Protein AF-A0AB39P786-F1 (afdb_monomer_lite)

Organism: NCBI:txid3238627

InterPro domains:
  IPR032584 Protein of unknown function DUF4913 [PF16259] (32-128)

Sequence (149 aa):
MTTTEPQPEESAAPPFILYLDGEEYIDEMGRLALWVSDLLLPVYGREVTSQQPWCPRWWEHLEAVARLHALWLAWQELTDPAAGATGPSVWHRDHLAPVLGELRSPTGPFAGCKEGSHRVKAVPKAEPYVAPGAGGGQKEPDPYETSLW

Structure (mmCIF, N/CA/C/O backbone):
data_AF-A0AB39P786-F1
#
_entry.id   AF-A0AB39P786-F1
#
loop_
_atom_site.group_PDB
_atom_site.id
_atom_site.type_symbol
_atom_site.label_atom_id
_atom_site.label_alt_id
_atom_site.label_comp_id
_atom_site.label_asym_id
_atom_site.label_entity_id
_atom_site.label_seq_id
_atom_site.pdbx_PDB_ins_code
_atom_site.Cartn_x
_atom_site.Cartn_y
_atom_site.Cartn_z
_atom_site.occupancy
_atom_site.B_iso_or_equiv
_atom_site.auth_seq_id
_atom_site.auth_comp_id
_atom_site.auth_asym_id
_atom_site.auth_atom_id
_atom_site.pdbx_PDB_model_num
ATOM 1 N N . MET A 1 1 ? -26.413 -25.692 37.234 1.00 42.62 1 MET A N 1
ATOM 2 C CA . MET A 1 1 ? -25.744 -24.392 37.036 1.00 42.62 1 MET A CA 1
ATOM 3 C C . MET A 1 1 ? -24.382 -24.704 36.447 1.00 42.62 1 MET A C 1
ATOM 5 O O . MET A 1 1 ? -23.494 -25.088 37.191 1.00 42.62 1 MET A O 1
ATOM 9 N N . THR A 1 2 ? -24.262 -24.691 35.121 1.00 40.66 2 THR A N 1
ATOM 10 C CA . THR A 1 2 ? -22.970 -24.891 34.453 1.00 40.66 2 THR A CA 1
ATOM 11 C C . THR A 1 2 ? -22.380 -23.509 34.236 1.00 40.66 2 THR A C 1
ATOM 13 O O . THR A 1 2 ? -22.861 -22.759 33.390 1.00 40.66 2 THR A O 1
ATOM 16 N N . THR A 1 3 ? -21.403 -23.149 35.064 1.00 43.72 3 THR A N 1
ATOM 17 C CA . THR A 1 3 ? -20.572 -21.962 34.867 1.00 43.72 3 THR A CA 1
ATOM 18 C C . THR A 1 3 ? -19.824 -22.135 33.551 1.00 43.72 3 THR A C 1
ATOM 20 O O . THR A 1 3 ? -18.979 -23.015 33.430 1.00 43.72 3 THR A O 1
ATOM 23 N N . THR A 1 4 ? -20.192 -21.336 32.551 1.00 48.09 4 THR A N 1
ATOM 24 C CA . THR A 1 4 ? -19.383 -21.136 31.347 1.00 48.09 4 THR A CA 1
ATOM 25 C C . THR A 1 4 ? -18.257 -20.194 31.744 1.00 48.09 4 THR A C 1
ATOM 27 O O . THR A 1 4 ? -18.506 -19.042 32.095 1.00 48.09 4 THR A O 1
ATOM 30 N N . GLU A 1 5 ? -17.038 -20.715 31.779 1.00 50.16 5 GLU A N 1
ATOM 31 C CA . GLU A 1 5 ? -15.826 -19.923 31.949 1.00 50.16 5 GLU A CA 1
ATOM 32 C C . GLU A 1 5 ? -15.597 -19.123 30.653 1.00 50.16 5 GLU A C 1
ATOM 34 O O . GLU A 1 5 ? -15.674 -19.714 29.571 1.00 50.16 5 GLU A O 1
ATOM 39 N N . PRO A 1 6 ? -15.386 -17.796 30.705 1.00 50.09 6 PRO A N 1
ATOM 40 C CA . PRO A 1 6 ? -15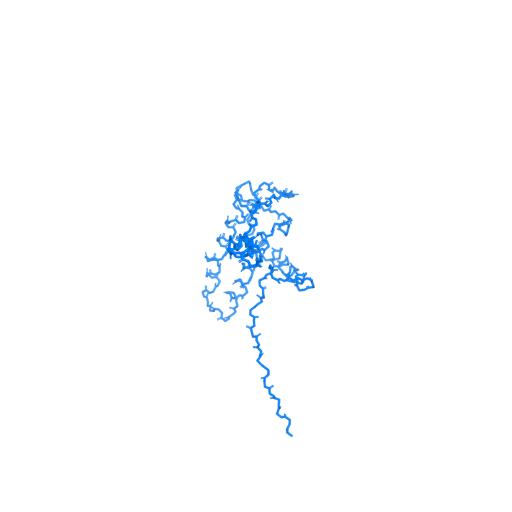.123 -17.026 29.500 1.00 50.09 6 PRO A CA 1
ATOM 41 C C . PRO A 1 6 ? -13.722 -17.386 29.002 1.00 50.09 6 PRO A C 1
ATOM 43 O O . PRO A 1 6 ? -12.728 -17.142 29.685 1.00 50.09 6 PRO A O 1
ATOM 46 N N . GLN A 1 7 ? -13.644 -17.995 27.820 1.00 46.53 7 GLN A N 1
ATOM 47 C CA . GLN A 1 7 ? -12.384 -18.097 27.088 1.00 46.53 7 GLN A CA 1
ATOM 48 C C . GLN A 1 7 ? -11.893 -16.673 26.787 1.00 46.53 7 GLN A C 1
ATOM 50 O O . GLN A 1 7 ? -12.719 -15.825 26.438 1.00 46.53 7 GLN A O 1
ATOM 55 N N . PRO A 1 8 ? -10.588 -16.379 26.926 1.00 49.72 8 PRO A N 1
ATOM 56 C CA . PRO A 1 8 ? -10.061 -15.112 26.461 1.00 49.72 8 PRO A CA 1
ATOM 57 C C . PRO A 1 8 ? -10.253 -15.082 24.947 1.00 49.72 8 PRO A C 1
ATOM 59 O O . PRO A 1 8 ? -9.597 -15.826 24.222 1.00 49.72 8 PRO A O 1
ATOM 62 N N . GLU A 1 9 ? -11.185 -14.258 24.473 1.00 56.38 9 GLU A N 1
ATOM 63 C CA . GLU A 1 9 ? -11.203 -13.843 23.079 1.00 56.38 9 GLU A CA 1
ATOM 64 C C . GLU A 1 9 ? -9.921 -13.044 22.870 1.00 56.38 9 GLU A C 1
ATOM 66 O O . GLU A 1 9 ? -9.820 -11.862 23.206 1.00 56.38 9 GLU A O 1
ATOM 71 N N . GLU A 1 10 ? -8.885 -13.747 22.423 1.00 50.34 10 GLU A N 1
ATOM 72 C CA . GLU A 1 10 ? -7.653 -13.164 21.940 1.00 50.34 10 GLU A CA 1
ATOM 73 C C . GLU A 1 10 ? -8.046 -12.344 20.712 1.00 50.34 10 GLU A C 1
ATOM 75 O O . GLU A 1 10 ? -8.148 -12.846 19.596 1.00 50.34 10 GLU A O 1
ATOM 80 N N . SER A 1 11 ? -8.384 -11.077 20.954 1.00 52.09 11 SER A N 1
ATOM 81 C CA . SER A 1 11 ? -8.592 -10.051 19.939 1.00 52.09 11 SER A CA 1
ATOM 82 C C . SER A 1 11 ? -7.252 -9.800 19.243 1.00 52.09 11 SER A C 1
ATOM 84 O O . SER A 1 11 ? -6.629 -8.752 19.412 1.00 52.09 11 SER A O 1
ATOM 86 N N . ALA A 1 12 ? -6.754 -10.792 18.512 1.00 62.66 12 ALA A N 1
ATOM 87 C CA . ALA A 1 12 ? -5.575 -10.665 17.693 1.00 62.66 12 ALA A CA 1
ATOM 88 C C . ALA A 1 12 ? -5.994 -9.883 16.450 1.00 62.66 12 ALA A C 1
ATOM 90 O O . ALA A 1 12 ? -6.820 -10.340 15.659 1.00 62.66 12 ALA A O 1
ATOM 91 N N . ALA A 1 13 ? -5.456 -8.671 16.303 1.00 61.53 13 ALA A N 1
ATOM 92 C CA . ALA A 1 13 ? -5.510 -7.946 15.042 1.00 61.53 13 ALA A CA 1
ATOM 93 C C . ALA A 1 13 ? -5.154 -8.901 13.883 1.00 61.53 13 ALA A C 1
ATOM 95 O O . ALA A 1 13 ? -4.301 -9.776 14.076 1.00 61.53 13 ALA A O 1
ATOM 96 N N . PRO A 1 14 ? -5.792 -8.764 12.706 1.00 66.94 14 PRO A N 1
ATOM 97 C CA . PRO A 1 14 ? -5.575 -9.685 11.599 1.00 66.94 14 PRO A CA 1
ATOM 98 C C . PRO A 1 14 ? -4.073 -9.813 11.304 1.00 66.94 14 PRO A C 1
ATOM 100 O O . PRO A 1 14 ? -3.378 -8.792 11.205 1.00 66.94 14 PRO A O 1
ATOM 103 N N . PRO A 1 15 ? -3.547 -11.047 11.216 1.00 81.50 15 PRO A N 1
ATOM 104 C CA . PRO A 1 15 ? -2.129 -11.269 10.993 1.00 81.50 15 PRO A CA 1
ATOM 105 C C . PRO A 1 15 ? -1.707 -10.637 9.668 1.00 81.50 15 PRO A C 1
ATOM 107 O O . PRO A 1 15 ? -2.433 -10.644 8.673 1.00 81.50 15 PRO A O 1
ATOM 110 N N . PHE A 1 16 ? -0.504 -10.072 9.649 1.00 92.31 16 PHE A N 1
ATOM 111 C CA . PHE A 1 16 ? 0.055 -9.514 8.426 1.00 92.31 16 PHE A CA 1
ATOM 112 C C . PHE A 1 16 ? 0.176 -10.606 7.354 1.00 92.31 16 PHE A C 1
ATOM 114 O O . PHE A 1 16 ? 0.695 -11.683 7.643 1.00 92.31 16 PHE A O 1
ATOM 121 N N . ILE A 1 17 ? -0.250 -10.322 6.116 1.00 96.06 17 ILE A N 1
ATOM 122 C CA . ILE A 1 17 ? -0.433 -11.334 5.054 1.00 96.06 17 ILE A CA 1
ATOM 123 C C . ILE A 1 17 ? 0.817 -12.174 4.752 1.00 96.06 17 ILE A C 1
ATOM 125 O O . ILE A 1 17 ? 0.707 -13.294 4.270 1.00 96.06 17 ILE A O 1
ATOM 129 N N . LEU A 1 18 ? 2.018 -11.660 5.045 1.00 94.12 18 LEU A N 1
ATOM 130 C CA . LEU A 1 18 ? 3.275 -12.394 4.851 1.00 94.12 18 LEU A CA 1
ATOM 131 C C . LEU A 1 18 ? 3.484 -13.551 5.840 1.00 94.12 18 LEU A C 1
ATOM 133 O O . LEU A 1 18 ? 4.393 -14.352 5.635 1.00 94.12 18 LEU A O 1
ATOM 137 N N . TYR A 1 19 ? 2.693 -13.616 6.910 1.00 94.19 19 TYR A N 1
ATOM 138 C CA . TYR A 1 19 ? 2.728 -14.700 7.892 1.00 94.19 19 TYR A CA 1
ATOM 139 C C . TYR A 1 19 ? 1.640 -15.750 7.661 1.00 94.19 19 TYR A C 1
ATOM 141 O O . TYR A 1 19 ? 1.616 -16.746 8.375 1.00 94.19 19 TYR A O 1
ATOM 149 N N . LEU A 1 20 ? 0.752 -15.521 6.692 1.00 94.50 20 LEU A N 1
ATOM 150 C CA . LEU A 1 20 ? -0.324 -16.440 6.349 1.00 94.50 20 LEU A CA 1
ATOM 151 C C . LEU A 1 20 ? 0.153 -17.503 5.361 1.00 94.50 20 LEU A C 1
ATOM 153 O O . LEU A 1 20 ? 0.999 -17.241 4.500 1.00 94.50 20 LEU A O 1
ATOM 157 N N . ASP A 1 21 ? -0.451 -18.683 5.442 1.00 93.00 21 ASP A N 1
ATOM 158 C CA . ASP A 1 21 ? -0.269 -19.767 4.486 1.00 93.00 21 ASP A CA 1
ATOM 159 C C . ASP A 1 21 ? -1.613 -20.399 4.083 1.00 93.00 21 ASP A C 1
ATOM 161 O O . ASP A 1 21 ? -2.686 -19.969 4.509 1.00 93.00 21 ASP A O 1
ATOM 165 N N . GLY A 1 22 ? -1.557 -21.369 3.165 1.00 95.75 22 GLY A N 1
ATOM 166 C CA . GLY A 1 22 ? -2.708 -22.194 2.795 1.00 95.75 22 GLY A CA 1
ATOM 167 C C . GLY A 1 22 ? -3.970 -21.407 2.423 1.00 95.75 22 GLY A C 1
ATOM 168 O O . GLY A 1 22 ? -3.933 -20.495 1.595 1.00 95.75 22 GLY A O 1
ATOM 169 N N . GLU A 1 23 ? -5.097 -21.811 3.009 1.00 96.31 23 GLU A N 1
ATOM 170 C CA . GLU A 1 23 ? -6.415 -21.209 2.772 1.00 96.31 23 GLU A CA 1
ATOM 171 C C . GLU A 1 23 ? -6.520 -19.791 3.351 1.00 96.31 23 GLU A C 1
ATOM 173 O O . GLU A 1 23 ? -7.096 -18.917 2.706 1.00 96.31 23 GLU A O 1
ATOM 178 N N . GLU A 1 24 ? -5.888 -19.523 4.499 1.00 94.88 24 GLU A N 1
ATOM 179 C CA . GLU A 1 24 ? -5.907 -18.202 5.140 1.00 94.88 24 GLU A CA 1
ATOM 180 C C . GLU A 1 24 ? -5.264 -17.139 4.245 1.00 94.88 24 GLU A C 1
ATOM 182 O O . GLU A 1 24 ? -5.812 -16.051 4.057 1.00 94.88 24 GLU A O 1
ATOM 187 N N . TYR A 1 25 ? -4.127 -17.473 3.625 1.00 96.31 25 TYR A N 1
ATOM 188 C CA . TYR A 1 25 ? -3.482 -16.595 2.653 1.00 96.31 25 TYR A CA 1
ATOM 189 C C . TYR A 1 25 ? -4.384 -16.324 1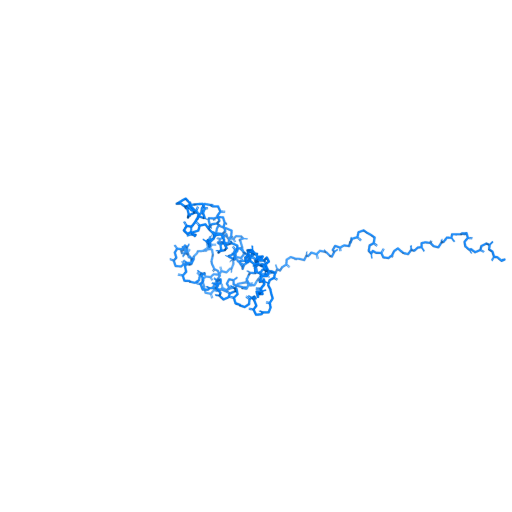.443 1.00 96.31 25 TYR A C 1
ATOM 191 O O . TYR A 1 25 ? -4.461 -15.188 0.977 1.00 96.31 25 TYR A O 1
ATOM 199 N N . ILE A 1 26 ? -5.062 -17.353 0.922 1.00 97.31 26 ILE A N 1
ATOM 200 C CA . ILE A 1 26 ? -5.928 -17.231 -0.260 1.00 97.31 26 ILE A CA 1
ATOM 201 C C . ILE A 1 26 ? -7.100 -16.290 0.030 1.00 97.31 26 ILE A C 1
ATOM 203 O O . ILE A 1 26 ? -7.376 -15.392 -0.772 1.00 97.31 26 ILE A O 1
ATOM 207 N N . ASP A 1 27 ? -7.750 -16.462 1.178 1.00 97.31 27 ASP A N 1
ATOM 208 C CA . ASP A 1 27 ? -8.884 -15.639 1.588 1.00 97.31 27 ASP A CA 1
ATOM 209 C C . ASP A 1 27 ? -8.471 -14.182 1.810 1.00 97.31 27 ASP A C 1
ATOM 211 O O . ASP A 1 27 ? -9.113 -13.260 1.290 1.00 97.31 27 ASP A O 1
ATOM 215 N N . GLU A 1 28 ? -7.368 -13.959 2.527 1.00 97.56 28 GLU A N 1
ATOM 216 C CA . GLU A 1 28 ? -6.869 -12.615 2.814 1.00 97.56 28 GLU A CA 1
ATOM 217 C C . GLU A 1 28 ? -6.407 -11.901 1.537 1.00 97.56 28 GLU A C 1
ATOM 219 O O . GLU A 1 28 ? -6.738 -10.734 1.302 1.00 97.56 28 GLU A O 1
ATOM 224 N N . MET A 1 29 ? -5.711 -12.619 0.652 1.00 98.19 29 MET A N 1
ATOM 225 C CA . MET A 1 29 ? -5.299 -12.109 -0.652 1.00 98.19 29 MET A CA 1
ATOM 226 C C . MET A 1 29 ? -6.507 -11.769 -1.535 1.00 98.19 29 MET A C 1
ATOM 228 O O . MET A 1 29 ? -6.483 -10.763 -2.247 1.00 98.19 29 MET A O 1
ATOM 232 N N . GLY A 1 30 ? -7.580 -12.564 -1.474 1.00 98.38 30 GLY A N 1
ATOM 233 C CA . GLY A 1 30 ? -8.835 -12.299 -2.177 1.00 98.38 30 GLY A CA 1
ATOM 234 C C . GLY A 1 30 ? -9.516 -11.014 -1.698 1.00 98.38 30 GLY A C 1
ATOM 235 O O . GLY A 1 30 ? -9.890 -10.170 -2.515 1.00 98.38 30 GLY A O 1
ATOM 236 N N . ARG A 1 31 ? -9.613 -10.815 -0.377 1.00 98.38 31 ARG A N 1
ATOM 237 C CA . ARG A 1 31 ? -10.160 -9.582 0.221 1.00 98.38 31 ARG A CA 1
ATOM 238 C C . ARG A 1 31 ? -9.327 -8.360 -0.138 1.00 98.38 31 ARG A C 1
ATOM 240 O O . ARG A 1 31 ? -9.881 -7.339 -0.550 1.00 98.38 31 ARG A O 1
ATOM 247 N N . LEU A 1 32 ? -8.003 -8.484 -0.051 1.00 98.62 32 LEU A N 1
ATOM 248 C CA . LEU A 1 32 ? -7.084 -7.432 -0.466 1.00 98.62 32 LEU A CA 1
ATOM 249 C C . LEU A 1 32 ? -7.269 -7.096 -1.949 1.00 98.62 32 LEU A C 1
ATOM 251 O O . LEU A 1 32 ? -7.317 -5.922 -2.309 1.00 98.62 32 LEU A O 1
ATOM 255 N N . ALA A 1 33 ? -7.400 -8.106 -2.811 1.00 98.62 33 ALA A N 1
ATOM 256 C CA . ALA A 1 33 ? -7.579 -7.900 -4.240 1.00 98.62 33 ALA A CA 1
ATOM 257 C C . ALA A 1 33 ? -8.871 -7.154 -4.574 1.00 98.62 33 ALA A C 1
ATOM 259 O O . ALA A 1 33 ? -8.815 -6.203 -5.354 1.00 98.62 33 ALA A O 1
ATOM 260 N N . LEU A 1 34 ? -9.983 -7.522 -3.932 1.00 98.62 34 LEU A N 1
ATOM 261 C CA . LEU A 1 34 ? -11.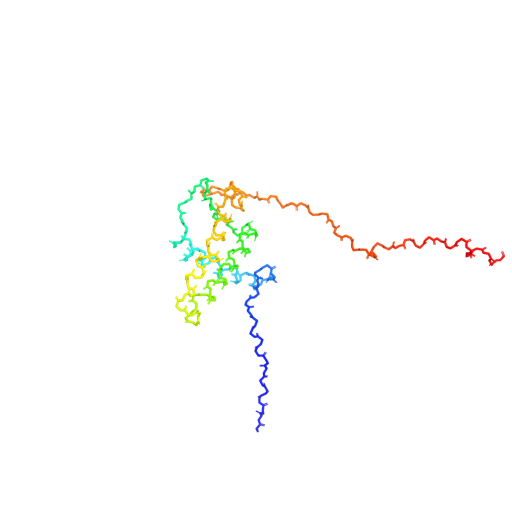256 -6.812 -4.060 1.00 98.62 34 LEU A CA 1
ATOM 262 C C . LEU A 1 34 ? -11.138 -5.362 -3.589 1.00 98.62 34 LEU A C 1
ATOM 264 O O . LEU A 1 34 ? -11.552 -4.446 -4.291 1.00 98.62 34 LEU A O 1
ATOM 268 N N . TRP A 1 35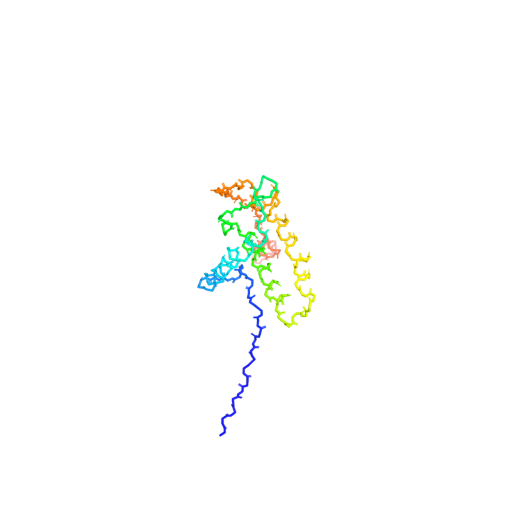 ? -10.517 -5.120 -2.434 1.00 98.62 35 TRP A N 1
ATOM 269 C CA . TRP A 1 35 ? -10.324 -3.755 -1.948 1.00 98.62 35 TRP A CA 1
ATOM 270 C C . TRP A 1 35 ? -9.451 -2.917 -2.898 1.00 98.62 35 TRP A C 1
ATOM 272 O O . TRP A 1 35 ? -9.748 -1.746 -3.153 1.00 98.62 35 TRP A O 1
ATOM 282 N N . VAL A 1 36 ? -8.402 -3.513 -3.478 1.00 98.75 36 VAL A N 1
ATOM 283 C CA . VAL A 1 36 ? -7.552 -2.835 -4.464 1.00 98.75 36 VAL A CA 1
ATOM 284 C C . VAL A 1 36 ? -8.337 -2.487 -5.733 1.00 98.75 36 VAL A C 1
ATOM 286 O O . VAL A 1 36 ? -8.241 -1.350 -6.202 1.00 98.75 36 VAL A O 1
ATOM 289 N N . SER A 1 37 ? -9.098 -3.433 -6.295 1.00 98.31 37 SER A N 1
ATOM 290 C CA . SER A 1 37 ? -9.826 -3.230 -7.555 1.00 98.31 37 SER A CA 1
ATOM 291 C C . SER A 1 37 ? -11.050 -2.333 -7.412 1.00 98.31 37 SER A C 1
ATOM 293 O O . SER A 1 37 ? -11.316 -1.543 -8.316 1.00 98.31 37 SER A O 1
ATOM 295 N N . ASP A 1 38 ? -11.761 -2.425 -6.289 1.00 98.50 38 ASP A N 1
ATOM 296 C CA . ASP A 1 38 ? -13.100 -1.846 -6.155 1.00 98.50 38 ASP A CA 1
ATOM 297 C C . ASP A 1 38 ? -13.096 -0.535 -5.360 1.00 98.50 38 ASP A C 1
ATOM 299 O O . ASP A 1 38 ? -14.024 0.264 -5.488 1.00 98.50 38 ASP A O 1
ATOM 303 N N . LEU A 1 39 ? -12.042 -0.269 -4.576 1.00 98.25 39 LEU A N 1
ATOM 304 C CA . LEU A 1 39 ? -11.917 0.957 -3.784 1.00 98.25 39 LEU A CA 1
ATOM 305 C C . LEU A 1 39 ? -10.621 1.712 -4.077 1.00 98.25 39 LEU A C 1
ATOM 307 O O . LEU A 1 39 ? -10.675 2.866 -4.505 1.00 98.25 39 LEU A O 1
ATOM 311 N N . LEU A 1 40 ? -9.452 1.096 -3.869 1.00 98.62 40 LEU A N 1
ATOM 312 C CA . LEU A 1 40 ? -8.183 1.828 -3.943 1.00 98.62 40 LEU A CA 1
ATOM 313 C C . LEU A 1 40 ? -7.954 2.430 -5.333 1.00 98.62 40 LEU A C 1
ATOM 315 O O . LEU A 1 40 ? -7.664 3.620 -5.445 1.00 98.62 40 LEU A O 1
ATOM 319 N N . LEU A 1 41 ? -8.062 1.625 -6.392 1.00 97.75 41 LEU A N 1
ATOM 320 C CA . LEU A 1 41 ? -7.785 2.091 -7.749 1.00 97.75 41 LEU A CA 1
ATOM 321 C C . LEU A 1 41 ? -8.854 3.044 -8.294 1.00 97.75 41 LEU A C 1
ATOM 323 O O . LEU A 1 41 ? -8.459 4.094 -8.803 1.00 97.75 41 LEU A O 1
ATOM 327 N N . PRO A 1 42 ? -10.167 2.776 -8.160 1.00 98.25 42 PRO A N 1
ATOM 328 C CA . PRO A 1 42 ? -11.187 3.705 -8.643 1.00 98.25 42 PRO A CA 1
ATOM 329 C C . PRO A 1 42 ? -11.125 5.081 -7.970 1.00 98.25 42 PRO A C 1
ATOM 331 O O . PRO A 1 42 ? -11.428 6.084 -8.612 1.00 98.25 42 PRO A O 1
ATOM 334 N N . VAL A 1 43 ? -10.718 5.144 -6.696 1.00 98.25 43 VAL A N 1
ATOM 335 C CA . VAL A 1 43 ? -10.695 6.398 -5.925 1.00 98.25 43 VAL A CA 1
ATOM 336 C C . VAL A 1 43 ? -9.330 7.097 -5.982 1.00 98.25 43 VAL A C 1
ATOM 338 O O . VAL A 1 43 ? -9.266 8.318 -6.124 1.00 98.25 43 VAL A O 1
ATOM 341 N N . TYR A 1 44 ? -8.226 6.350 -5.890 1.00 97.88 44 TYR A N 1
ATOM 342 C CA . TYR A 1 44 ? -6.873 6.902 -5.710 1.00 97.88 44 TYR A CA 1
ATOM 343 C C . TYR A 1 44 ? -5.888 6.535 -6.831 1.00 97.88 44 TYR A C 1
ATOM 345 O O . TYR A 1 44 ? -4.777 7.077 -6.893 1.00 97.88 44 TYR A O 1
ATOM 353 N N . GLY A 1 45 ? -6.280 5.649 -7.748 1.00 94.69 45 GLY A N 1
ATOM 354 C CA . GLY A 1 45 ? -5.492 5.194 -8.892 1.00 94.69 45 GLY A CA 1
ATOM 355 C C . GLY A 1 45 ? -5.415 6.233 -10.008 1.00 94.69 45 GLY A C 1
ATOM 356 O O . GLY A 1 45 ? -5.941 6.022 -11.094 1.00 94.69 45 GLY A O 1
ATOM 357 N N . ARG A 1 46 ? -4.730 7.359 -9.757 1.00 94.75 46 ARG A N 1
ATOM 358 C CA . ARG A 1 46 ? -4.411 8.380 -10.780 1.00 94.75 46 ARG A CA 1
ATOM 359 C C . ARG A 1 46 ? -3.813 7.750 -12.045 1.00 94.75 46 ARG A C 1
ATOM 361 O O . ARG A 1 46 ? -3.203 6.685 -11.954 1.00 94.75 46 ARG A O 1
ATOM 368 N N . GLU A 1 47 ? -3.888 8.452 -13.175 1.00 94.44 47 GLU A N 1
ATOM 369 C CA . GLU A 1 47 ? -3.376 8.008 -14.482 1.00 94.44 47 GLU A CA 1
ATOM 370 C C . GLU A 1 47 ? -1.980 7.357 -14.417 1.00 94.44 47 GLU A C 1
ATOM 372 O O . GLU A 1 47 ? -1.090 7.799 -13.680 1.00 94.44 47 GLU A O 1
ATOM 377 N N . VAL A 1 48 ? -1.794 6.269 -15.169 1.00 95.25 48 VAL A N 1
ATOM 378 C CA . VAL A 1 48 ? -0.530 5.526 -15.222 1.00 95.25 48 VAL A CA 1
ATOM 379 C C . VAL A 1 48 ? 0.433 6.235 -16.164 1.00 95.25 48 VAL A C 1
ATOM 381 O O . VAL A 1 48 ? 0.149 6.433 -17.338 1.00 95.25 48 VAL A O 1
ATOM 384 N N . THR A 1 49 ? 1.615 6.580 -15.660 1.00 93.88 49 THR A N 1
ATOM 385 C CA . THR A 1 49 ? 2.678 7.208 -16.458 1.00 93.88 49 THR A CA 1
ATOM 386 C C . THR A 1 49 ? 4.014 6.529 -16.181 1.00 93.88 49 THR A C 1
ATOM 388 O O . THR A 1 49 ? 4.142 5.751 -15.237 1.00 93.88 49 THR A O 1
ATOM 391 N N . SER A 1 50 ? 5.051 6.848 -16.959 1.00 91.06 50 SER A N 1
ATOM 392 C CA . SER A 1 50 ? 6.412 6.366 -16.676 1.00 91.06 50 SER A CA 1
ATOM 393 C C . SER A 1 50 ? 6.962 6.846 -15.325 1.00 91.06 50 SER A C 1
ATOM 395 O O . SER A 1 50 ? 7.834 6.189 -14.767 1.00 91.06 50 SER A O 1
ATOM 397 N N . GLN A 1 51 ? 6.451 7.967 -14.803 1.00 94.81 51 GLN A N 1
ATOM 398 C CA . GLN A 1 51 ? 6.821 8.524 -13.497 1.00 94.81 51 GLN A CA 1
ATOM 399 C C . GLN A 1 51 ? 5.922 8.032 -12.358 1.00 94.81 51 GLN A C 1
ATOM 401 O O . GLN A 1 51 ? 6.293 8.165 -11.202 1.00 94.81 51 GLN A O 1
ATOM 406 N N . GLN A 1 52 ? 4.744 7.490 -12.678 1.00 95.44 52 GLN A N 1
ATOM 407 C CA . GLN A 1 52 ? 3.788 6.932 -11.720 1.00 95.44 52 GLN A CA 1
ATOM 408 C C . GLN A 1 52 ? 3.253 5.585 -12.234 1.00 95.44 52 GLN A C 1
ATOM 410 O O . GLN A 1 52 ? 2.068 5.494 -12.589 1.00 95.44 52 GLN A O 1
ATOM 415 N N . PRO A 1 53 ? 4.103 4.545 -12.341 1.00 96.31 53 PRO A N 1
ATOM 416 C CA . PRO A 1 53 ? 3.690 3.246 -12.854 1.00 96.31 53 PRO A CA 1
ATOM 417 C C . PRO A 1 53 ? 2.637 2.575 -11.966 1.00 96.31 53 PRO A C 1
ATOM 419 O O . PRO A 1 53 ? 2.530 2.836 -10.768 1.00 96.31 53 PRO A O 1
ATOM 422 N N . TRP A 1 54 ? 1.888 1.660 -12.574 1.00 97.12 54 TRP A N 1
ATOM 423 C CA . TRP A 1 54 ? 1.069 0.663 -11.896 1.00 97.12 54 TRP A CA 1
ATOM 424 C C . TRP A 1 54 ? 1.256 -0.674 -12.611 1.00 97.12 54 TRP A C 1
ATOM 426 O O . TRP A 1 54 ? 1.310 -0.712 -13.842 1.00 97.12 54 TRP A O 1
ATOM 436 N N . CYS A 1 55 ? 1.366 -1.764 -11.855 1.00 97.50 55 CYS A N 1
ATOM 437 C CA . CYS A 1 55 ? 1.419 -3.104 -12.424 1.00 97.50 55 CYS A CA 1
ATOM 438 C C . CYS A 1 55 ? 0.038 -3.770 -12.309 1.00 97.50 55 CYS A C 1
ATOM 440 O O . CYS A 1 55 ? -0.445 -3.942 -11.191 1.00 97.50 55 CYS A O 1
ATOM 442 N N . PRO A 1 56 ? -0.597 -4.207 -13.414 1.00 95.94 56 PRO A N 1
ATOM 443 C CA . PRO A 1 56 ? -1.884 -4.903 -13.339 1.00 95.94 56 PRO A CA 1
ATOM 444 C C . PRO A 1 56 ? -1.780 -6.268 -12.644 1.00 95.94 56 PRO A C 1
ATOM 446 O O . PRO A 1 56 ? -2.777 -6.758 -12.135 1.00 95.94 56 PRO A O 1
ATOM 449 N N . ARG A 1 57 ? -0.575 -6.856 -12.590 1.00 97.06 57 ARG A N 1
ATOM 450 C CA . ARG A 1 57 ? -0.250 -8.086 -11.849 1.00 97.06 57 ARG A CA 1
ATOM 451 C C . ARG A 1 57 ? 0.513 -7.751 -10.566 1.00 97.06 57 ARG A C 1
ATOM 453 O O . ARG A 1 57 ? 1.579 -8.302 -10.303 1.00 97.06 57 ARG A O 1
ATOM 460 N N . TRP A 1 58 ? 0.025 -6.767 -9.808 1.00 97.94 58 TRP A N 1
ATOM 461 C CA . TRP A 1 58 ? 0.712 -6.248 -8.618 1.00 97.94 58 TRP A CA 1
ATOM 462 C C . TRP A 1 58 ? 0.987 -7.336 -7.570 1.00 97.94 58 TRP A C 1
ATOM 464 O O . TRP A 1 58 ? 1.995 -7.254 -6.877 1.00 97.94 58 TRP A O 1
ATOM 474 N N . TRP A 1 59 ? 0.154 -8.377 -7.506 1.00 97.50 59 TRP A N 1
ATOM 475 C CA . TRP A 1 59 ? 0.323 -9.516 -6.599 1.00 97.50 59 TRP A CA 1
ATOM 476 C C . TRP A 1 59 ? 1.583 -10.350 -6.870 1.00 97.50 59 TRP A C 1
ATOM 478 O O . TRP A 1 59 ? 2.069 -11.032 -5.976 1.00 97.50 59 TRP A O 1
ATOM 488 N N . GLU A 1 60 ? 2.171 -10.260 -8.068 1.00 96.31 60 GLU A N 1
ATOM 489 C CA . GLU A 1 60 ? 3.467 -10.887 -8.376 1.00 96.31 60 GLU A CA 1
ATOM 490 C C . GLU A 1 60 ? 4.662 -10.090 -7.817 1.00 96.31 60 GLU A C 1
ATOM 492 O O . GLU A 1 60 ? 5.812 -10.513 -7.928 1.00 96.31 60 GLU A O 1
ATOM 497 N N . HIS A 1 61 ? 4.411 -8.935 -7.194 1.00 96.88 61 HIS A N 1
ATOM 498 C CA . HIS A 1 61 ? 5.407 -8.149 -6.477 1.00 96.88 61 HIS A CA 1
ATOM 499 C C . HIS A 1 61 ? 5.150 -8.267 -4.969 1.00 96.88 61 HIS A C 1
ATOM 501 O O . HIS A 1 61 ? 4.316 -7.548 -4.427 1.00 96.88 61 HIS A O 1
ATOM 507 N N . LEU A 1 62 ? 5.887 -9.138 -4.269 1.00 95.81 62 LEU A N 1
ATOM 508 C CA . LEU A 1 62 ? 5.661 -9.399 -2.834 1.00 95.81 62 LEU A CA 1
ATOM 509 C C . LEU A 1 62 ? 5.755 -8.139 -1.957 1.00 95.81 62 LEU A C 1
ATOM 511 O O . LEU A 1 62 ? 4.981 -7.985 -1.018 1.00 95.81 62 LEU A O 1
ATOM 515 N N . GLU A 1 63 ? 6.643 -7.199 -2.295 1.00 97.38 63 GLU A N 1
ATOM 516 C CA . GLU A 1 63 ? 6.685 -5.893 -1.623 1.00 97.38 63 GLU A CA 1
ATOM 517 C C . GLU A 1 63 ? 5.374 -5.110 -1.807 1.00 97.38 63 GLU A C 1
ATOM 519 O O . GLU A 1 63 ? 4.903 -4.462 -0.873 1.00 97.38 63 GLU A O 1
ATOM 524 N N . ALA A 1 64 ? 4.754 -5.184 -2.990 1.00 98.25 64 ALA A N 1
ATOM 525 C CA . ALA A 1 64 ? 3.473 -4.536 -3.232 1.00 98.25 64 ALA A CA 1
ATOM 526 C C . ALA A 1 64 ? 2.351 -5.185 -2.422 1.00 98.25 64 ALA A C 1
ATOM 528 O O . ALA A 1 64 ? 1.569 -4.460 -1.817 1.00 98.25 64 ALA A O 1
ATOM 529 N N . VAL A 1 65 ? 2.315 -6.520 -2.347 1.00 98.38 65 VAL A N 1
ATOM 530 C CA . VAL A 1 65 ? 1.370 -7.258 -1.491 1.00 98.38 65 VAL A CA 1
ATOM 531 C C . VAL A 1 65 ? 1.499 -6.807 -0.036 1.00 98.38 65 VAL A C 1
ATOM 533 O O . VAL A 1 65 ? 0.513 -6.392 0.565 1.00 98.38 65 VAL A O 1
ATOM 536 N N . ALA A 1 66 ? 2.723 -6.788 0.495 1.00 98.31 66 ALA A N 1
ATOM 537 C CA . ALA A 1 66 ? 3.014 -6.368 1.863 1.00 98.31 66 ALA A CA 1
ATOM 538 C C . ALA A 1 66 ? 2.543 -4.929 2.151 1.00 98.31 66 ALA A C 1
ATOM 540 O O . ALA A 1 66 ? 1.850 -4.669 3.134 1.00 98.31 66 ALA A O 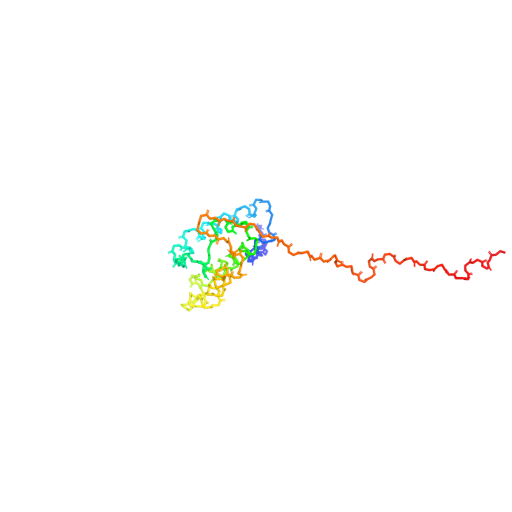1
ATOM 541 N N . ARG A 1 67 ? 2.887 -3.979 1.274 1.00 98.62 67 ARG A N 1
ATOM 542 C CA . ARG A 1 67 ? 2.526 -2.562 1.445 1.00 98.62 67 ARG A CA 1
ATOM 543 C C . ARG A 1 67 ? 1.030 -2.309 1.289 1.00 98.62 67 ARG A C 1
ATOM 545 O O . ARG A 1 67 ? 0.471 -1.527 2.053 1.00 98.62 67 ARG A O 1
ATOM 552 N N . LEU A 1 68 ? 0.389 -2.942 0.306 1.00 98.81 68 LEU A N 1
ATOM 553 C CA . LEU A 1 68 ? -1.047 -2.799 0.070 1.00 98.81 68 LEU A CA 1
ATOM 554 C C . LEU A 1 68 ? -1.857 -3.423 1.205 1.00 98.81 68 LEU A C 1
ATOM 556 O O . LEU A 1 68 ? -2.839 -2.821 1.626 1.00 98.81 68 LEU A O 1
ATOM 560 N N . HIS A 1 69 ? -1.422 -4.566 1.743 1.00 98.69 69 HIS A N 1
ATOM 561 C CA . HIS A 1 69 ? -2.066 -5.180 2.903 1.00 98.69 69 HIS A CA 1
ATOM 562 C C . HIS A 1 69 ? -1.981 -4.277 4.132 1.00 98.69 69 HIS A C 1
ATOM 564 O O . HIS A 1 69 ? -3.012 -3.937 4.700 1.00 98.69 69 HIS A O 1
ATOM 570 N N . ALA A 1 70 ? -0.791 -3.770 4.471 1.00 98.38 70 ALA A N 1
ATOM 571 C CA . ALA A 1 70 ? -0.634 -2.823 5.579 1.00 98.38 70 ALA A CA 1
ATOM 572 C C . ALA A 1 70 ? -1.481 -1.548 5.393 1.00 98.38 70 ALA A C 1
ATOM 574 O O . ALA A 1 70 ? -2.090 -1.057 6.343 1.00 98.38 70 ALA A O 1
ATOM 575 N N . LEU A 1 71 ? -1.552 -1.021 4.165 1.00 98.75 71 LEU A N 1
ATOM 576 C CA . LEU A 1 71 ? -2.396 0.129 3.841 1.00 98.75 71 LEU A CA 1
ATOM 577 C C . LEU A 1 71 ? -3.889 -0.173 4.039 1.00 98.75 71 LEU A C 1
ATOM 579 O O . LEU A 1 71 ? -4.624 0.689 4.526 1.00 98.75 71 LEU A O 1
ATOM 583 N N . TRP A 1 72 ? -4.327 -1.373 3.659 1.00 98.56 72 TRP A N 1
ATOM 584 C CA . TRP A 1 72 ? -5.701 -1.828 3.830 1.00 98.56 72 TRP A CA 1
ATOM 585 C C . TRP A 1 72 ? -6.054 -2.064 5.303 1.00 98.56 72 TRP A C 1
ATOM 587 O O . TRP A 1 72 ? -7.131 -1.661 5.733 1.00 98.56 72 TRP A O 1
ATOM 597 N N . LEU A 1 73 ? -5.151 -2.631 6.108 1.00 97.88 73 LEU A N 1
ATOM 598 C CA . LEU A 1 73 ? -5.340 -2.746 7.560 1.00 97.88 73 LEU A CA 1
ATOM 599 C C . LEU A 1 73 ? -5.505 -1.365 8.212 1.00 97.88 73 LEU A C 1
ATOM 601 O O . LEU A 1 73 ? -6.469 -1.134 8.937 1.00 97.88 73 LEU A O 1
ATOM 605 N N . ALA A 1 74 ? -4.630 -0.413 7.873 1.00 98.19 74 ALA A N 1
ATOM 606 C CA . ALA A 1 74 ? -4.745 0.961 8.360 1.00 98.19 74 ALA A CA 1
ATOM 607 C C . ALA A 1 74 ? -6.034 1.647 7.880 1.00 98.19 74 ALA A C 1
ATOM 609 O O . ALA A 1 74 ? -6.589 2.478 8.592 1.00 98.19 74 ALA A O 1
ATOM 610 N N . TRP A 1 75 ? -6.519 1.320 6.676 1.00 98.31 75 TRP A N 1
ATOM 611 C CA . TRP A 1 75 ? -7.802 1.820 6.179 1.00 98.31 75 TRP A CA 1
ATOM 612 C C . TRP A 1 75 ? -8.953 1.303 7.040 1.00 98.31 75 TRP A C 1
ATOM 614 O O . TRP A 1 75 ? -9.785 2.101 7.462 1.00 98.31 75 TRP A O 1
ATOM 624 N N . GLN A 1 76 ? -8.975 0.002 7.339 1.00 97.12 76 GLN A N 1
ATOM 625 C CA . GLN A 1 76 ? -9.996 -0.604 8.195 1.00 97.12 76 GLN A CA 1
ATOM 626 C C . GLN A 1 76 ? -10.011 0.048 9.580 1.00 97.12 76 GLN A C 1
ATOM 628 O O . GLN A 1 76 ? -11.068 0.461 10.034 1.00 97.12 76 GLN A O 1
ATOM 633 N N . GLU A 1 77 ? -8.846 0.223 10.207 1.00 96.75 77 GLU A N 1
ATOM 634 C CA . GLU A 1 77 ? -8.747 0.836 11.535 1.00 96.75 77 GLU A CA 1
ATOM 635 C C . GLU A 1 77 ? -9.149 2.317 11.531 1.00 96.75 77 GLU A C 1
ATOM 637 O O . GLU A 1 77 ? -9.980 2.740 12.326 1.00 96.75 77 GLU A O 1
ATOM 642 N N . LEU A 1 78 ? -8.577 3.125 10.637 1.00 97.88 78 LEU A N 1
ATOM 643 C CA . LEU A 1 78 ? -8.695 4.586 10.700 1.00 97.88 78 LEU A CA 1
ATOM 644 C C . LEU A 1 78 ? -9.933 5.140 9.991 1.00 97.88 78 LEU A C 1
ATOM 646 O O . LEU A 1 78 ? -10.215 6.335 10.097 1.00 97.88 78 LEU A O 1
ATOM 650 N N . THR A 1 79 ? -10.661 4.312 9.246 1.00 95.56 79 THR A N 1
ATOM 651 C CA . THR A 1 79 ? -11.960 4.693 8.670 1.00 95.56 79 THR A CA 1
ATOM 652 C C . THR A 1 79 ? -13.141 4.027 9.367 1.00 95.56 79 THR A C 1
ATOM 654 O O . THR A 1 79 ? -14.287 4.317 9.017 1.00 95.56 79 THR A O 1
ATOM 657 N N . ASP A 1 80 ? -12.877 3.215 10.395 1.00 95.19 80 ASP A N 1
ATOM 658 C CA . ASP A 1 80 ? -13.910 2.704 11.284 1.00 95.19 80 ASP A CA 1
ATOM 659 C C . ASP A 1 80 ? -14.659 3.866 11.972 1.00 95.19 80 ASP A C 1
ATOM 661 O O . ASP A 1 80 ? -14.033 4.858 12.374 1.00 95.19 80 ASP A O 1
ATOM 665 N N . PRO A 1 81 ? -15.991 3.779 12.156 1.00 92.44 81 PRO A N 1
ATOM 666 C CA . PRO A 1 81 ? -16.757 4.792 12.881 1.00 92.44 81 PRO A CA 1
ATOM 667 C C . PRO A 1 81 ? -16.221 5.120 14.287 1.00 92.44 81 PRO A C 1
ATOM 669 O O . PRO A 1 81 ? -16.440 6.230 14.777 1.00 92.44 81 PRO A O 1
ATOM 672 N N . ALA A 1 82 ? -15.511 4.191 14.934 1.00 95.25 82 ALA A N 1
ATOM 673 C CA . ALA A 1 82 ? -14.900 4.372 16.246 1.00 95.25 82 ALA A CA 1
ATOM 674 C C . ALA A 1 82 ? -13.565 5.146 16.220 1.00 95.25 82 ALA A C 1
ATOM 676 O O . ALA A 1 82 ? -13.154 5.656 17.262 1.00 95.25 82 ALA A O 1
ATOM 677 N N . ALA A 1 83 ? -12.911 5.311 15.062 1.00 92.00 83 ALA A N 1
ATOM 678 C CA . ALA A 1 83 ? -11.614 5.996 14.931 1.00 92.00 83 ALA A CA 1
ATOM 679 C C . ALA A 1 83 ? -11.678 7.522 15.157 1.00 92.00 83 ALA A C 1
ATOM 681 O O . ALA A 1 83 ? -10.653 8.207 15.237 1.00 92.00 83 ALA A O 1
ATOM 682 N N . GLY A 1 84 ? -12.892 8.074 15.254 1.00 96.00 84 GLY A N 1
ATOM 683 C CA . GLY A 1 84 ? -13.148 9.505 15.374 1.00 96.00 84 GLY A CA 1
ATOM 684 C C . GLY A 1 84 ? -13.085 10.246 14.034 1.00 96.00 84 GLY A C 1
ATOM 685 O O . GLY A 1 84 ? -12.562 9.765 13.031 1.00 96.00 84 GLY A O 1
ATOM 686 N N . ALA A 1 85 ? -13.615 11.473 14.009 1.00 96.62 85 ALA A N 1
ATOM 687 C CA . ALA A 1 85 ? -13.823 12.228 12.767 1.00 96.62 85 ALA A CA 1
ATOM 688 C C . ALA A 1 85 ? -12.531 12.559 11.989 1.00 96.62 85 ALA A C 1
ATOM 690 O O . ALA A 1 85 ? -12.584 12.846 10.794 1.00 96.62 85 ALA A O 1
ATOM 691 N N . THR A 1 86 ? -11.369 12.536 12.647 1.00 97.81 86 THR A N 1
ATOM 692 C CA . THR A 1 86 ? -10.069 12.801 12.012 1.00 97.81 86 THR A CA 1
ATOM 693 C C . THR A 1 86 ? -9.423 11.563 11.397 1.00 97.81 86 THR A C 1
ATOM 695 O O . THR A 1 86 ? -8.475 11.726 10.629 1.00 97.81 86 THR A O 1
ATOM 698 N N . GLY A 1 87 ? -9.915 10.355 11.697 1.00 98.19 87 GLY A N 1
ATOM 699 C CA . GLY A 1 87 ? -9.333 9.085 11.255 1.00 98.19 87 GLY A CA 1
ATOM 700 C C . GLY A 1 87 ? -9.040 9.029 9.748 1.00 98.19 87 GLY A C 1
ATOM 701 O O . GLY A 1 87 ? -7.882 8.838 9.370 1.00 98.19 87 GLY A O 1
ATOM 702 N N . PRO A 1 88 ? -10.005 9.350 8.863 1.00 98.00 88 PRO A N 1
ATOM 703 C CA . PRO A 1 88 ? -9.758 9.360 7.423 1.00 98.00 88 PRO A CA 1
ATOM 704 C C . PRO A 1 88 ? -8.640 10.320 6.998 1.00 98.00 88 PRO A C 1
ATOM 706 O O . PRO A 1 88 ? -7.866 10.002 6.098 1.00 98.00 88 PRO A O 1
ATOM 709 N N . SER A 1 89 ? -8.516 11.485 7.641 1.00 98.25 89 SER A N 1
ATOM 710 C CA . SER A 1 89 ? -7.438 12.443 7.350 1.00 98.25 89 SER A CA 1
ATOM 711 C C . SER A 1 89 ? -6.067 11.874 7.733 1.00 98.25 89 SER A C 1
ATOM 713 O O . SER A 1 89 ? -5.115 11.968 6.956 1.00 98.25 89 SER A O 1
ATOM 715 N N . VAL A 1 90 ? -5.986 11.215 8.894 1.00 98.38 90 VAL A N 1
ATOM 716 C CA . VAL A 1 90 ? -4.778 10.517 9.359 1.00 98.38 90 VAL A CA 1
ATOM 717 C C . VAL A 1 90 ? -4.403 9.395 8.392 1.00 98.38 90 VAL A C 1
ATOM 719 O O . VAL A 1 90 ? -3.256 9.340 7.955 1.00 98.38 90 VAL A O 1
ATOM 722 N N . TRP A 1 91 ? -5.367 8.577 7.956 1.00 98.56 91 TRP A N 1
ATOM 723 C CA . TRP A 1 91 ? -5.121 7.512 6.980 1.00 98.56 91 TRP A CA 1
ATOM 724 C C . TRP A 1 91 ? -4.515 8.037 5.670 1.00 98.56 91 TRP A C 1
ATOM 726 O O . TRP A 1 91 ? -3.526 7.491 5.175 1.00 98.56 91 TRP A O 1
ATOM 736 N N . HIS A 1 92 ? -5.049 9.138 5.129 1.00 98.62 92 HIS A N 1
ATOM 737 C CA . HIS A 1 92 ? -4.511 9.733 3.903 1.00 98.62 92 HIS A CA 1
ATOM 738 C C . HIS A 1 92 ? -3.072 10.234 4.083 1.00 98.62 92 HIS A C 1
ATOM 740 O O . HIS A 1 92 ? -2.226 10.002 3.215 1.00 98.62 92 HIS A O 1
ATOM 746 N N . ARG A 1 93 ? -2.808 10.939 5.191 1.00 98.44 93 ARG A N 1
ATOM 747 C CA . ARG A 1 93 ? -1.520 11.587 5.469 1.00 98.44 93 ARG A CA 1
ATOM 748 C C . ARG A 1 93 ? -0.422 10.573 5.786 1.00 98.44 93 ARG A C 1
ATOM 750 O O . ARG A 1 93 ? 0.658 10.662 5.208 1.00 98.44 93 ARG A O 1
ATOM 757 N N . ASP A 1 94 ? -0.709 9.633 6.680 1.00 98.62 94 ASP A N 1
ATOM 758 C CA . ASP A 1 94 ? 0.312 8.784 7.302 1.00 98.62 94 ASP A CA 1
ATOM 759 C C . ASP A 1 94 ? 0.472 7.434 6.596 1.00 98.62 94 ASP A C 1
ATOM 761 O O . ASP A 1 94 ? 1.528 6.815 6.703 1.00 98.62 94 ASP A O 1
ATOM 765 N N . HIS A 1 95 ? -0.533 6.992 5.828 1.00 98.62 95 HIS A N 1
ATOM 766 C CA . HIS A 1 95 ? -0.530 5.661 5.213 1.00 98.62 95 HIS A CA 1
ATOM 767 C C . HIS A 1 95 ? -0.660 5.722 3.689 1.00 98.62 95 HIS A C 1
ATOM 769 O O . HIS A 1 95 ? 0.228 5.251 2.977 1.00 98.62 95 HIS A O 1
ATOM 775 N N . LEU A 1 96 ? -1.724 6.334 3.160 1.00 98.75 96 LEU A N 1
ATOM 776 C CA . LEU A 1 96 ? -1.997 6.324 1.719 1.00 98.75 96 LEU A CA 1
ATOM 777 C C . LEU A 1 96 ? -0.907 7.031 0.909 1.00 98.75 96 LEU A C 1
ATOM 779 O O . LEU A 1 96 ? -0.375 6.454 -0.041 1.00 98.75 96 LEU A O 1
ATOM 783 N N . ALA A 1 97 ? -0.589 8.278 1.267 1.00 98.38 97 ALA A N 1
ATOM 784 C CA . ALA A 1 97 ? 0.384 9.087 0.544 1.00 98.38 97 ALA A CA 1
ATOM 785 C C . ALA A 1 97 ? 1.776 8.426 0.462 1.00 98.38 97 ALA A C 1
ATOM 787 O O . ALA A 1 97 ? 2.280 8.288 -0.657 1.00 98.38 97 ALA A O 1
ATOM 788 N N . PRO A 1 98 ? 2.397 7.966 1.570 1.00 98.44 98 PRO A N 1
ATOM 789 C CA . PRO A 1 98 ? 3.699 7.308 1.492 1.00 98.44 98 PRO A CA 1
ATOM 790 C C . PRO A 1 98 ? 3.647 5.955 0.770 1.00 98.44 98 PRO A C 1
ATOM 792 O O . PRO A 1 98 ? 4.543 5.666 -0.022 1.00 98.44 98 PRO A O 1
ATOM 795 N N . VAL A 1 99 ? 2.601 5.138 0.971 1.00 98.62 99 VAL A N 1
ATOM 796 C CA . VAL A 1 99 ? 2.498 3.829 0.300 1.00 98.62 99 VAL A CA 1
ATOM 797 C C . VAL A 1 99 ? 2.341 3.987 -1.210 1.00 98.62 99 VAL A C 1
ATOM 799 O O . VAL A 1 99 ? 3.097 3.370 -1.962 1.00 98.62 99 VAL A O 1
ATOM 802 N N . LEU A 1 100 ? 1.412 4.826 -1.680 1.00 98.31 100 LEU A N 1
ATOM 803 C CA . LEU A 1 100 ? 1.260 5.063 -3.119 1.00 98.31 100 LEU A CA 1
ATOM 804 C C . LEU A 1 100 ? 2.480 5.769 -3.715 1.00 98.31 100 LEU A C 1
ATOM 806 O O . LEU A 1 100 ? 2.836 5.467 -4.853 1.00 98.31 100 LEU A O 1
ATOM 810 N N . GLY A 1 101 ? 3.132 6.659 -2.961 1.00 98.12 101 GLY A N 1
ATOM 811 C CA . GLY A 1 101 ? 4.376 7.305 -3.377 1.00 98.12 101 GLY A CA 1
ATOM 812 C C . GLY A 1 101 ? 5.492 6.299 -3.660 1.00 98.12 101 GLY A C 1
ATOM 813 O O . GLY A 1 101 ? 6.146 6.393 -4.695 1.00 98.12 101 GLY A O 1
ATOM 814 N N . GLU A 1 102 ? 5.663 5.299 -2.794 1.00 98.38 102 GLU A N 1
ATOM 815 C CA . GLU A 1 102 ? 6.681 4.261 -2.976 1.00 98.38 102 GLU A CA 1
ATOM 816 C C . GLU A 1 102 ? 6.303 3.267 -4.082 1.00 98.38 102 GLU A C 1
ATOM 818 O O . GLU A 1 102 ? 7.076 3.044 -5.013 1.00 98.38 102 GLU A O 1
ATOM 823 N N . LEU A 1 103 ? 5.085 2.710 -4.039 1.00 98.12 103 LEU A N 1
ATOM 824 C CA . LEU A 1 103 ? 4.621 1.730 -5.030 1.00 98.12 103 LEU A CA 1
ATOM 825 C C . LEU A 1 103 ? 4.719 2.268 -6.458 1.00 98.12 103 LEU A C 1
ATOM 827 O O . LEU A 1 103 ? 5.132 1.556 -7.377 1.00 98.12 103 LEU A O 1
ATOM 831 N N . ARG A 1 104 ? 4.340 3.537 -6.625 1.00 97.00 104 ARG A N 1
ATOM 832 C CA . ARG A 1 104 ? 4.301 4.231 -7.910 1.00 97.00 104 ARG A CA 1
ATOM 833 C C . ARG A 1 104 ? 5.539 5.092 -8.143 1.00 97.00 104 ARG A C 1
ATOM 835 O O . ARG A 1 104 ? 5.518 5.928 -9.035 1.00 97.00 104 ARG A O 1
ATOM 842 N N . SER A 1 105 ? 6.618 4.905 -7.390 1.00 97.44 105 SER A N 1
ATOM 843 C CA . SER A 1 105 ? 7.896 5.539 -7.707 1.00 97.44 105 SER A CA 1
ATOM 844 C C . SER A 1 105 ? 8.468 4.953 -9.011 1.00 97.44 105 SER A C 1
ATOM 846 O O . SER A 1 105 ? 8.375 3.738 -9.231 1.00 97.44 105 SER A O 1
ATOM 848 N N . PRO A 1 106 ? 9.131 5.749 -9.875 1.00 95.62 106 PRO A N 1
ATOM 849 C CA . PRO A 1 106 ? 9.839 5.223 -11.046 1.00 95.62 106 PRO A CA 1
ATOM 850 C C . PRO A 1 106 ? 10.997 4.282 -10.672 1.00 95.62 106 PRO A C 1
ATOM 852 O O . PRO A 1 106 ? 11.483 3.547 -11.532 1.00 95.62 106 PRO A O 1
ATOM 855 N N . THR A 1 107 ? 11.424 4.276 -9.404 1.00 95.88 107 THR A N 1
ATOM 856 C CA . THR A 1 107 ? 12.407 3.338 -8.838 1.00 95.88 107 THR A CA 1
ATOM 857 C C . THR A 1 107 ? 11.788 2.317 -7.880 1.00 95.88 107 THR A C 1
ATOM 859 O O . THR A 1 107 ? 12.520 1.511 -7.314 1.00 95.88 107 THR A O 1
ATOM 862 N N . GLY A 1 108 ? 10.465 2.338 -7.708 1.00 95.81 108 GLY A N 1
ATOM 863 C CA . GLY A 1 108 ? 9.732 1.467 -6.794 1.00 95.81 108 GLY A CA 1
ATOM 864 C C . GLY A 1 108 ? 9.483 0.052 -7.338 1.00 95.81 108 GLY A C 1
ATOM 865 O O . GLY A 1 108 ? 9.987 -0.330 -8.408 1.00 95.81 108 GLY A O 1
ATOM 866 N N . PRO A 1 109 ? 8.653 -0.752 -6.652 1.00 96.38 109 PRO A N 1
ATOM 867 C CA . PRO A 1 109 ? 8.407 -2.150 -7.011 1.00 96.38 109 PRO A CA 1
ATOM 868 C C . PRO A 1 109 ? 7.789 -2.315 -8.407 1.00 96.38 109 PRO A C 1
ATOM 870 O O . PRO A 1 109 ? 8.101 -3.283 -9.107 1.00 96.38 109 PRO A O 1
ATOM 873 N N . PHE A 1 110 ? 6.996 -1.344 -8.870 1.00 97.25 110 PHE A N 1
ATOM 874 C CA . PHE A 1 110 ? 6.411 -1.355 -10.214 1.00 97.25 110 PHE A CA 1
ATOM 875 C C . PHE A 1 110 ? 7.320 -0.768 -11.301 1.00 97.25 110 PHE A C 1
ATOM 877 O O . PHE A 1 110 ? 6.928 -0.740 -12.468 1.00 97.25 110 PHE A O 1
ATOM 884 N N . ALA A 1 111 ? 8.547 -0.342 -10.979 1.00 95.12 111 ALA A N 1
ATOM 885 C CA . ALA A 1 111 ? 9.464 0.241 -11.954 1.00 95.12 111 ALA A CA 1
ATOM 886 C C . ALA A 1 111 ? 9.661 -0.672 -13.180 1.00 95.12 111 ALA A C 1
ATOM 888 O O . ALA A 1 111 ? 10.044 -1.839 -13.063 1.00 95.12 111 ALA A O 1
ATOM 889 N N . GLY A 1 112 ? 9.427 -0.146 -14.380 1.00 91.69 112 GLY A N 1
ATOM 890 C CA . GLY A 1 112 ? 9.538 -0.905 -15.628 1.00 91.69 112 GLY A CA 1
ATOM 891 C C . GLY A 1 112 ? 8.334 -1.789 -15.972 1.00 91.69 112 GLY A C 1
ATOM 892 O O . GLY A 1 112 ? 8.352 -2.385 -17.048 1.00 91.69 112 GLY A O 1
ATOM 893 N N . CYS A 1 113 ? 7.301 -1.851 -15.127 1.00 93.44 113 CYS A N 1
ATOM 894 C CA . CYS A 1 113 ? 5.960 -2.230 -15.568 1.00 93.44 113 CYS A CA 1
ATOM 895 C C . CYS A 1 113 ? 5.362 -1.054 -16.355 1.00 93.44 113 CYS A C 1
ATOM 897 O O . CYS A 1 113 ? 5.643 0.109 -16.059 1.00 93.44 113 CYS A O 1
ATOM 899 N N . LYS A 1 114 ? 4.569 -1.348 -17.382 1.00 84.88 114 LYS A N 1
ATOM 900 C CA . LYS A 1 114 ? 3.839 -0.342 -18.173 1.00 84.88 114 LYS A CA 1
ATOM 901 C C . LYS A 1 114 ? 2.362 -0.693 -18.164 1.00 84.88 114 LYS A C 1
ATOM 903 O O . LYS A 1 114 ? 2.003 -1.794 -17.752 1.00 84.88 114 LYS A O 1
ATOM 908 N N . GLU A 1 115 ? 1.527 0.195 -18.682 1.00 82.38 115 GLU A N 1
ATOM 909 C CA . GLU A 1 115 ? 0.122 -0.121 -18.920 1.00 82.38 115 GLU A CA 1
ATOM 910 C C . GLU A 1 115 ? -0.009 -1.461 -19.670 1.00 82.38 115 GLU A C 1
ATOM 912 O O . GLU A 1 115 ? 0.670 -1.700 -20.671 1.00 82.38 115 GLU A O 1
ATOM 917 N N . GLY A 1 116 ? -0.785 -2.386 -19.102 1.00 80.56 116 GLY A N 1
ATOM 918 C CA . GLY A 1 116 ? -0.976 -3.736 -19.639 1.00 80.56 116 GLY A CA 1
ATOM 919 C C . GLY A 1 116 ? 0.235 -4.682 -19.575 1.00 80.56 116 GLY A C 1
ATOM 920 O O . GLY A 1 116 ? 0.144 -5.795 -20.086 1.00 80.56 116 GLY A O 1
ATOM 921 N N . SER A 1 117 ? 1.362 -4.304 -18.956 1.00 89.06 117 SER A N 1
ATOM 922 C CA . SER A 1 117 ? 2.564 -5.153 -18.893 1.00 89.06 117 SER A CA 1
ATOM 923 C C . SER A 1 117 ? 3.173 -5.252 -17.495 1.00 89.06 117 SER A C 1
ATOM 925 O O . SER A 1 117 ? 3.185 -4.305 -16.713 1.00 89.06 117 SER A O 1
ATOM 927 N N . HIS A 1 118 ? 3.731 -6.422 -17.202 1.00 94.19 118 HIS A N 1
ATOM 928 C CA . HIS A 1 118 ? 4.388 -6.743 -15.938 1.00 94.19 118 HIS A CA 1
ATOM 929 C C . HIS A 1 118 ? 5.836 -7.145 -16.207 1.00 94.19 118 HIS A C 1
ATOM 931 O O . HIS A 1 118 ? 6.123 -7.853 -17.177 1.00 94.19 118 HIS A O 1
ATOM 937 N N . ARG A 1 119 ? 6.734 -6.721 -15.318 1.00 93.50 119 ARG A N 1
ATOM 938 C CA . ARG A 1 119 ? 8.154 -7.057 -15.353 1.00 93.50 119 ARG A CA 1
ATOM 939 C C . ARG A 1 119 ? 8.560 -7.744 -14.053 1.00 93.50 119 ARG A C 1
ATOM 941 O O . ARG A 1 119 ? 8.594 -7.100 -13.005 1.00 93.50 119 ARG A O 1
ATOM 948 N N . VAL A 1 120 ? 8.980 -9.003 -14.165 1.00 92.00 120 VAL A N 1
ATOM 949 C CA . VAL A 1 120 ? 9.537 -9.779 -13.049 1.00 92.00 120 VAL A CA 1
ATOM 950 C C . VAL A 1 120 ? 10.789 -9.089 -12.497 1.00 92.00 120 VAL A C 1
ATOM 952 O O . VAL A 1 120 ? 11.620 -8.563 -13.248 1.00 92.00 120 VAL A O 1
ATOM 955 N N . LYS A 1 121 ? 10.922 -9.090 -11.169 1.00 88.81 121 LYS A N 1
ATOM 956 C CA . LYS A 1 121 ? 12.056 -8.513 -10.440 1.00 88.81 121 LYS A CA 1
ATOM 957 C C . LYS A 1 121 ? 12.944 -9.621 -9.889 1.00 88.81 121 LYS A C 1
ATOM 959 O O . LYS A 1 121 ? 12.449 -10.588 -9.321 1.00 88.81 121 LYS A O 1
ATOM 964 N N . ALA A 1 122 ? 14.256 -9.466 -10.048 1.00 88.81 122 ALA A N 1
ATOM 965 C CA . ALA A 1 122 ? 15.216 -10.339 -9.387 1.00 88.81 122 ALA A CA 1
ATOM 966 C C . ALA A 1 122 ? 15.337 -9.929 -7.916 1.00 88.81 122 ALA A C 1
ATOM 968 O O . ALA A 1 122 ? 15.555 -8.753 -7.620 1.00 88.81 122 ALA A O 1
ATOM 969 N N . VAL A 1 123 ? 15.205 -10.896 -7.012 1.00 89.00 123 VAL A N 1
ATOM 970 C CA . VAL A 1 123 ? 15.427 -10.681 -5.580 1.00 89.00 123 VAL A CA 1
ATOM 971 C C . VAL A 1 123 ? 16.940 -10.609 -5.326 1.00 89.00 123 VAL A C 1
ATOM 973 O O . VAL A 1 123 ? 17.672 -11.475 -5.822 1.00 89.00 123 VAL A O 1
ATOM 976 N N . PRO A 1 124 ? 17.439 -9.596 -4.591 1.00 91.19 124 PRO A N 1
ATOM 977 C CA . PRO A 1 124 ? 18.834 -9.555 -4.170 1.00 91.19 124 PRO A CA 1
ATOM 978 C C . PRO A 1 124 ? 19.211 -10.802 -3.364 1.00 91.19 124 PRO A C 1
ATOM 980 O O . PRO A 1 124 ? 18.417 -11.309 -2.574 1.00 91.19 124 PRO A O 1
ATOM 983 N N . LYS A 1 125 ? 20.436 -11.298 -3.545 1.00 93.94 125 LYS A N 1
ATOM 984 C CA . LYS A 1 125 ? 20.940 -12.430 -2.761 1.00 93.94 125 LYS A CA 1
ATOM 985 C C . LYS A 1 125 ? 21.458 -11.922 -1.419 1.00 93.94 125 LYS A C 1
ATOM 987 O O . LYS A 1 125 ? 22.264 -10.997 -1.396 1.00 93.94 125 LYS A O 1
ATOM 992 N N . ALA A 1 126 ? 21.021 -12.550 -0.335 1.00 94.19 126 ALA A N 1
ATOM 993 C CA . ALA A 1 126 ? 21.629 -12.395 0.979 1.00 94.19 126 ALA A CA 1
ATOM 994 C C . ALA A 1 126 ? 22.600 -13.555 1.223 1.00 94.19 126 ALA A C 1
ATOM 996 O O . ALA A 1 126 ? 22.317 -14.696 0.850 1.00 94.19 126 ALA A O 1
ATOM 997 N N . GLU A 1 127 ? 23.743 -13.266 1.838 1.00 94.31 127 GLU A N 1
ATOM 998 C CA . GLU A 1 127 ? 24.619 -14.319 2.345 1.00 94.31 127 GLU A CA 1
ATOM 999 C C . GLU A 1 127 ? 23.952 -15.006 3.547 1.00 94.31 127 GLU A C 1
ATOM 1001 O O . GLU A 1 127 ? 23.288 -14.330 4.342 1.00 94.31 127 GLU A O 1
ATOM 1006 N N . PRO A 1 128 ? 24.094 -16.335 3.706 1.00 93.38 128 PRO A N 1
ATOM 1007 C CA . PRO A 1 128 ? 23.595 -17.017 4.890 1.00 93.38 128 PRO A CA 1
ATOM 1008 C C . PRO A 1 128 ? 24.216 -16.426 6.157 1.00 93.38 128 PRO A C 1
ATOM 1010 O O . PRO A 1 128 ? 25.439 -16.355 6.287 1.00 93.38 128 PRO A O 1
ATOM 1013 N N . TYR A 1 129 ? 23.377 -16.039 7.114 1.00 90.75 129 TYR A N 1
ATOM 1014 C CA . TYR A 1 129 ? 23.856 -15.650 8.433 1.00 90.75 129 TYR A CA 1
ATOM 1015 C C . TYR A 1 129 ? 24.311 -16.896 9.198 1.00 90.75 129 TYR A C 1
ATOM 1017 O O . TYR A 1 129 ? 23.514 -17.794 9.471 1.00 90.75 129 TYR A O 1
ATOM 1025 N N . VAL A 1 130 ? 25.592 -16.944 9.561 1.00 92.00 130 VAL A N 1
ATOM 1026 C CA . VAL A 1 130 ? 26.139 -17.979 10.442 1.00 92.00 130 VAL A CA 1
ATOM 1027 C C . VAL A 1 130 ? 26.234 -17.399 11.845 1.00 92.00 130 VAL A C 1
ATOM 1029 O O . VAL A 1 130 ? 27.058 -16.523 12.112 1.00 92.00 130 VAL A O 1
ATOM 1032 N N . ALA A 1 131 ? 25.385 -17.886 12.748 1.00 88.50 131 ALA A N 1
ATOM 1033 C CA . ALA A 1 131 ? 25.432 -17.477 14.144 1.00 88.50 131 ALA A CA 1
ATOM 1034 C C . ALA A 1 131 ? 26.779 -17.892 14.776 1.00 88.50 131 ALA A C 1
ATOM 1036 O O . ALA A 1 131 ? 27.213 -19.039 14.592 1.00 88.50 131 ALA A O 1
ATOM 1037 N N . PRO A 1 132 ? 27.444 -17.009 15.545 1.00 87.12 132 PRO A N 1
ATOM 1038 C CA . PRO A 1 132 ? 28.627 -17.384 16.311 1.00 87.12 132 PRO A CA 1
ATOM 1039 C C . PRO A 1 132 ? 28.331 -18.602 17.201 1.00 87.12 132 PRO A C 1
ATOM 1041 O O . PRO A 1 132 ? 27.368 -18.596 17.961 1.00 87.12 132 PRO A O 1
ATOM 1044 N N . GLY A 1 133 ? 29.145 -19.657 17.083 1.00 76.94 133 GLY A N 1
ATOM 1045 C CA . GLY A 1 133 ? 28.982 -20.911 17.834 1.00 76.94 133 GLY A CA 1
ATOM 1046 C C . GLY A 1 133 ? 28.155 -22.011 17.148 1.00 76.94 133 GLY A C 1
ATOM 1047 O O . GLY A 1 133 ? 28.136 -23.129 17.652 1.00 76.94 133 GLY A O 1
ATOM 1048 N N . ALA A 1 134 ? 27.525 -21.748 15.994 1.00 66.75 134 ALA A N 1
ATOM 1049 C CA . ALA A 1 134 ? 26.827 -22.775 15.200 1.00 66.75 134 ALA A CA 1
ATOM 1050 C C . ALA A 1 134 ? 27.756 -23.540 14.232 1.00 66.75 134 ALA A C 1
ATOM 1052 O O . ALA A 1 134 ? 27.408 -24.616 13.746 1.00 66.75 134 ALA A O 1
ATOM 1053 N N . GLY A 1 135 ? 28.952 -23.007 13.963 1.00 58.78 135 GLY A N 1
ATOM 1054 C CA . GLY A 1 135 ? 30.028 -23.752 13.317 1.00 58.78 135 GLY A CA 1
ATOM 1055 C C . GLY A 1 135 ? 30.651 -24.686 14.342 1.00 58.78 135 GLY A C 1
ATOM 1056 O O . GLY A 1 135 ? 31.329 -24.210 15.250 1.00 58.78 135 GLY A O 1
ATOM 1057 N N . GLY A 1 136 ? 30.387 -25.990 14.223 1.00 58.62 136 GLY A N 1
ATOM 1058 C CA . GLY A 1 136 ? 30.987 -27.014 15.072 1.00 58.62 136 GLY A CA 1
ATOM 1059 C C . GLY A 1 136 ? 32.493 -26.804 15.146 1.00 58.62 136 GLY A C 1
ATOM 1060 O O . GLY A 1 136 ? 33.204 -27.025 14.166 1.00 58.62 136 GLY A O 1
ATOM 1061 N N . GLY A 1 137 ? 32.962 -26.322 16.297 1.00 55.81 137 GLY A N 1
ATOM 1062 C CA . GLY A 1 137 ? 34.379 -26.189 16.560 1.00 55.81 137 GLY A CA 1
ATOM 1063 C C . GLY A 1 137 ? 35.011 -27.556 16.359 1.00 55.81 137 GLY A C 1
ATOM 1064 O O . GLY A 1 137 ? 34.677 -28.506 17.068 1.00 55.81 137 GLY A O 1
ATOM 1065 N N . GLN A 1 138 ? 35.924 -27.665 15.397 1.00 58.91 138 GLN A N 1
ATOM 1066 C CA . GLN A 1 138 ? 36.969 -28.664 15.524 1.00 58.91 138 GLN A CA 1
ATOM 1067 C C . GLN A 1 138 ? 37.662 -28.331 16.840 1.00 58.91 138 GLN A C 1
ATOM 1069 O O . GLN A 1 138 ? 38.324 -27.303 16.961 1.00 58.91 138 GLN A O 1
ATOM 1074 N N . LYS A 1 139 ? 37.406 -29.147 17.863 1.00 57.06 139 LYS A N 1
ATOM 1075 C CA . LYS A 1 139 ? 38.176 -29.109 19.095 1.00 57.06 139 LYS A CA 1
ATOM 1076 C C . LYS A 1 139 ? 39.604 -29.430 18.665 1.00 57.06 139 LYS A C 1
ATOM 1078 O O . LYS A 1 139 ? 39.870 -30.557 18.249 1.00 57.06 139 LYS A O 1
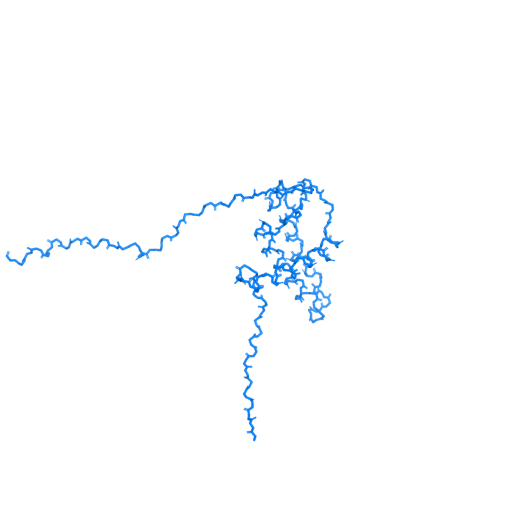ATOM 1083 N N . GLU A 1 140 ? 40.469 -28.421 18.644 1.00 58.84 140 GLU A N 1
ATOM 1084 C CA . GLU A 1 140 ? 41.897 -28.623 18.422 1.00 58.84 140 GLU A CA 1
ATOM 1085 C C . GLU A 1 140 ? 42.353 -29.686 19.436 1.00 58.84 140 GLU A C 1
ATOM 1087 O O . GLU A 1 140 ? 41.994 -29.568 20.615 1.00 58.84 140 GLU A O 1
ATOM 1092 N N . PRO A 1 141 ? 42.988 -30.788 18.994 1.00 60.28 141 PRO A N 1
ATOM 1093 C CA . PRO A 1 141 ? 43.329 -31.877 19.896 1.00 60.28 141 PRO A CA 1
ATOM 1094 C C . PRO A 1 141 ? 44.246 -31.349 20.996 1.00 60.28 141 PRO A C 1
ATOM 1096 O O . PRO A 1 141 ? 45.191 -30.607 20.723 1.00 60.28 141 PRO A O 1
ATOM 1099 N N . ASP A 1 142 ? 43.941 -31.723 22.238 1.00 65.75 142 ASP A N 1
ATOM 1100 C CA . ASP A 1 142 ? 44.754 -31.364 23.391 1.00 65.75 142 ASP A CA 1
ATOM 1101 C C . ASP A 1 142 ? 46.160 -31.974 23.203 1.00 65.75 142 ASP A C 1
ATOM 1103 O O . ASP A 1 142 ? 46.282 -33.203 23.133 1.00 65.75 142 ASP A O 1
ATOM 1107 N N . PRO A 1 143 ? 47.233 -31.163 23.112 1.00 63.09 143 PRO A N 1
ATOM 1108 C CA . PRO A 1 143 ? 48.587 -31.670 22.895 1.00 63.09 143 PRO A CA 1
ATOM 1109 C C . PRO A 1 143 ? 49.102 -32.548 24.048 1.00 63.09 143 PRO A C 1
ATOM 1111 O O . PRO A 1 143 ? 50.170 -33.148 23.924 1.00 63.09 143 PRO A O 1
ATOM 1114 N N . TYR A 1 144 ? 48.363 -32.652 25.157 1.00 67.88 144 TYR A N 1
ATOM 1115 C CA . TYR A 1 144 ? 48.728 -33.452 26.321 1.00 67.88 144 TYR A CA 1
ATOM 1116 C C . TYR A 1 144 ? 47.956 -34.785 26.426 1.00 67.88 144 TYR A C 1
ATOM 1118 O O . TYR A 1 144 ? 48.280 -35.593 27.298 1.00 67.88 144 TYR A O 1
ATOM 1126 N N . GLU A 1 145 ? 47.001 -35.081 25.530 1.00 58.41 145 GLU A N 1
ATOM 1127 C CA . GLU A 1 145 ? 46.155 -36.291 25.616 1.00 58.41 145 GLU A CA 1
ATOM 1128 C C . GLU A 1 145 ? 46.897 -37.607 25.280 1.00 58.41 145 GLU A C 1
ATOM 1130 O O . GLU A 1 145 ? 46.438 -38.690 25.632 1.00 58.41 145 GLU A O 1
ATOM 1135 N N . THR A 1 146 ? 48.085 -37.549 24.667 1.00 58.50 146 THR A N 1
ATOM 1136 C CA . THR A 1 146 ? 48.908 -38.733 24.328 1.00 58.50 146 THR A CA 1
ATOM 1137 C C . THR A 1 146 ? 49.992 -39.096 25.353 1.00 58.50 146 THR A C 1
ATOM 1139 O O . THR A 1 146 ? 50.840 -39.931 25.061 1.00 58.50 146 THR A O 1
ATOM 1142 N N . SER A 1 147 ? 49.990 -38.516 26.560 1.00 57.72 147 SER A N 1
ATOM 1143 C CA . SER A 1 147 ? 51.048 -38.755 27.571 1.00 57.72 147 SER A CA 1
ATOM 1144 C C . SER A 1 147 ? 50.656 -39.727 28.690 1.00 57.72 147 SER A C 1
ATOM 1146 O O . SER A 1 147 ? 51.132 -39.609 29.818 1.00 57.72 147 SER A O 1
ATOM 1148 N N . LEU A 1 148 ? 49.779 -40.684 28.400 1.00 54.38 148 LEU A N 1
ATOM 1149 C CA . LEU A 1 148 ? 49.453 -41.783 29.305 1.00 54.38 148 LEU A CA 1
ATOM 1150 C C . LEU A 1 148 ? 49.513 -43.089 28.523 1.00 54.38 148 LEU A C 1
ATOM 1152 O O . LEU A 1 148 ? 48.451 -43.576 28.181 1.00 54.38 148 LEU A O 1
ATOM 1156 N N . TRP A 1 149 ? 50.717 -43.562 28.178 1.00 54.50 149 TRP A N 1
ATOM 1157 C CA . TRP A 1 149 ? 51.191 -44.963 28.139 1.00 54.50 149 TRP A CA 1
ATOM 1158 C C . TRP A 1 149 ? 52.674 -44.966 27.753 1.00 54.50 149 TRP A C 1
ATOM 1160 O O . TRP A 1 149 ? 53.005 -44.417 26.678 1.00 54.50 149 TRP A O 1
#

Radius of gyration: 24.89 Å; chains: 1; bounding box: 77×58×57 Å

Foldseek 3Di:
DDDDDDDPPPPDQPDQLVPDDDPSNVVLVVVLVCCCVPPCCVPPVPDADLQFHDAPPLVLQVVSSRLSSVLVSLCCQLVPPVNDPCSVVCSVPPRVVVSSCQCRGCPHSQNPAGVVGGDHDDDDDDDDDDPPPNPPDPPPDDPCPPPDD

pLDDT: mean 87.51, std 16.6, range [40.66, 98.81]

Secondary structure (DSSP, 8-state):
-------------PPPGGG--HHHHHHHHHHHHHHIIIIIHHHH----BTTB---TTGGG-HHHHHHHHHHHHHHHHHHSGGG-TTHHHHIIIIIIHHHHHHHTSTTSTTTT-BTTB----PPPPPPPP--TT-S----PPPTTTT---